Protein AF-A0AAW3J8B7-F1 (afdb_monomer)

Mean predicted aligned error: 14.19 Å

Structure (mmCIF, N/CA/C/O backbone):
data_AF-A0AAW3J8B7-F1
#
_entry.id   AF-A0AAW3J8B7-F1
#
loop_
_atom_site.group_PDB
_atom_site.id
_atom_site.type_symbol
_atom_site.label_atom_id
_atom_site.label_alt_id
_atom_site.label_comp_id
_atom_site.label_asym_id
_atom_site.label_entity_id
_atom_site.label_seq_id
_atom_site.pdbx_PDB_ins_code
_atom_site.Cartn_x
_atom_site.Cartn_y
_atom_site.Cartn_z
_atom_site.occupancy
_atom_site.B_iso_or_equiv
_atom_site.auth_seq_id
_atom_site.auth_comp_id
_atom_site.auth_asym_id
_atom_site.auth_atom_id
_atom_site.pdbx_PDB_model_num
ATOM 1 N N . MET A 1 1 ? -34.084 34.577 1.680 1.00 42.47 1 MET A N 1
ATOM 2 C CA . MET A 1 1 ? -33.403 33.695 0.707 1.00 42.47 1 MET A CA 1
ATOM 3 C C . MET A 1 1 ? -31.912 34.021 0.733 1.00 42.47 1 MET A C 1
ATOM 5 O O . MET A 1 1 ? -31.561 35.133 0.368 1.00 42.47 1 MET A O 1
ATOM 9 N N . LYS A 1 2 ? -31.057 33.139 1.269 1.00 46.91 2 LYS A N 1
ATOM 10 C CA . LYS A 1 2 ? -29.599 33.359 1.391 1.00 46.91 2 LYS A CA 1
ATOM 11 C C . LYS A 1 2 ? -28.824 32.075 1.066 1.00 46.91 2 LYS A C 1
ATOM 13 O O . LYS A 1 2 ? -28.242 31.476 1.954 1.00 46.91 2 LYS A O 1
ATOM 18 N N . ASN A 1 3 ? -28.805 31.672 -0.198 1.00 53.56 3 ASN A N 1
ATOM 19 C CA . ASN A 1 3 ? -27.977 30.566 -0.689 1.00 53.56 3 ASN A CA 1
ATOM 20 C C . ASN A 1 3 ? -27.364 31.086 -2.003 1.00 53.56 3 ASN A C 1
ATOM 22 O O . ASN A 1 3 ? -28.107 31.611 -2.820 1.00 53.56 3 ASN A O 1
ATOM 26 N N . VAL A 1 4 ? -26.076 31.043 -2.324 1.00 55.88 4 VAL A N 1
ATOM 27 C CA . VAL A 1 4 ? -24.891 30.394 -1.763 1.00 55.88 4 VAL A CA 1
ATOM 28 C C . VAL A 1 4 ? -23.713 31.175 -2.354 1.00 55.88 4 VAL A C 1
ATOM 30 O O . VAL A 1 4 ? -23.619 31.349 -3.567 1.00 55.88 4 VAL A O 1
ATOM 33 N N . ILE A 1 5 ? -22.849 31.706 -1.497 1.00 60.22 5 ILE A N 1
ATOM 34 C CA . ILE A 1 5 ? -21.670 32.480 -1.884 1.00 60.22 5 ILE A CA 1
ATOM 35 C C . ILE A 1 5 ? -20.470 31.525 -1.881 1.00 60.22 5 ILE A C 1
ATOM 37 O O . ILE A 1 5 ? -20.128 30.981 -0.839 1.00 60.22 5 ILE A O 1
ATOM 41 N N . LYS A 1 6 ? -19.828 31.408 -3.052 1.00 51.59 6 LYS A N 1
ATOM 42 C CA . LYS A 1 6 ? -18.401 31.101 -3.279 1.00 51.59 6 LYS A CA 1
ATOM 43 C C . LYS A 1 6 ? -17.891 29.723 -2.829 1.00 51.59 6 LYS A C 1
ATOM 45 O O . LYS A 1 6 ? -17.337 29.574 -1.748 1.00 51.59 6 LYS A O 1
ATOM 50 N N . ILE A 1 7 ? -17.893 28.768 -3.762 1.00 57.28 7 ILE A N 1
ATOM 51 C CA . ILE A 1 7 ? -16.937 27.648 -3.752 1.00 57.28 7 ILE A CA 1
ATOM 52 C C . ILE A 1 7 ? -15.613 28.202 -4.292 1.00 57.28 7 ILE A C 1
ATOM 54 O O . ILE A 1 7 ? -15.317 28.147 -5.481 1.00 57.28 7 ILE A O 1
ATOM 58 N N . SER A 1 8 ? -14.879 28.867 -3.408 1.00 52.78 8 SER A N 1
ATOM 59 C CA . SER A 1 8 ? -13.566 29.446 -3.653 1.00 52.78 8 SER A CA 1
ATOM 60 C C . SER A 1 8 ? -12.588 28.741 -2.722 1.00 52.78 8 SER A C 1
ATOM 62 O O . SER A 1 8 ? -12.731 28.854 -1.510 1.00 52.78 8 SER A O 1
ATOM 64 N N . ILE A 1 9 ? -11.578 28.097 -3.314 1.00 54.69 9 ILE A N 1
ATOM 65 C CA . ILE A 1 9 ? -10.332 27.631 -2.682 1.00 54.69 9 ILE A CA 1
ATOM 66 C C . ILE A 1 9 ? -10.457 26.321 -1.885 1.00 54.69 9 ILE A C 1
ATOM 68 O O . ILE A 1 9 ? -10.588 26.318 -0.669 1.00 54.69 9 ILE A O 1
ATOM 72 N N . LEU A 1 10 ? -10.311 25.189 -2.575 1.00 47.00 10 LEU A N 1
ATOM 73 C CA . LEU A 1 10 ? -9.899 23.914 -1.962 1.00 47.00 10 LEU A CA 1
ATOM 74 C C . LEU A 1 10 ? -8.935 23.131 -2.874 1.00 47.00 10 LEU A C 1
ATOM 76 O O . LEU A 1 10 ? -8.824 21.916 -2.789 1.00 47.00 10 LEU A O 1
ATOM 80 N N . SER A 1 11 ? -8.215 23.832 -3.758 1.00 49.75 11 SER A N 1
ATOM 81 C CA . SER A 1 11 ? -7.197 23.235 -4.644 1.00 49.75 11 SER A CA 1
ATOM 82 C C . SER A 1 11 ? -5.761 23.582 -4.243 1.00 49.75 11 SER A C 1
ATOM 84 O O . SER A 1 11 ? -4.839 23.380 -5.023 1.00 49.75 11 SER A O 1
ATOM 86 N N . ALA A 1 12 ? -5.552 24.098 -3.033 1.00 55.09 12 ALA A N 1
ATOM 87 C CA . ALA A 1 12 ? -4.242 24.504 -2.544 1.00 55.09 12 ALA A CA 1
ATOM 88 C C . ALA A 1 12 ? -3.949 23.847 -1.192 1.00 5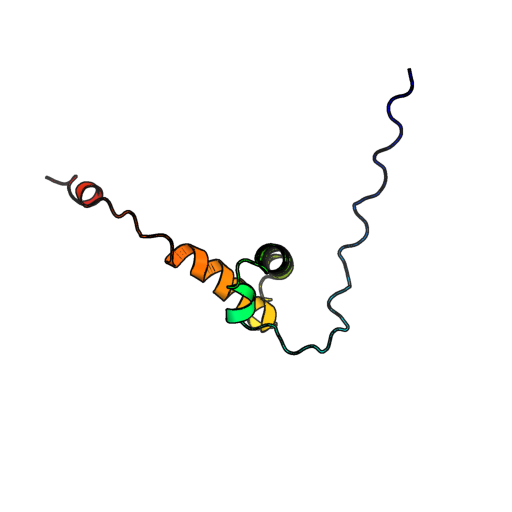5.09 12 ALA A C 1
ATOM 90 O O . ALA A 1 12 ? -4.125 24.508 -0.180 1.00 55.09 12 ALA A O 1
ATOM 91 N N . LEU A 1 13 ? -3.564 22.560 -1.185 1.00 50.50 13 LEU A N 1
ATOM 92 C CA . LEU A 1 13 ? -2.619 21.961 -0.218 1.00 50.50 13 LEU A CA 1
ATOM 93 C C . LEU A 1 13 ? -2.427 20.443 -0.453 1.00 50.50 13 LEU A C 1
ATOM 95 O O . LEU A 1 13 ? -2.738 19.631 0.405 1.00 50.50 13 LEU A O 1
ATOM 99 N N . VAL A 1 14 ? -1.914 20.004 -1.607 1.00 53.66 14 VAL A N 1
ATOM 100 C CA . VAL A 1 14 ? -1.365 18.627 -1.701 1.00 53.66 14 VAL A CA 1
ATOM 101 C C . VAL A 1 14 ? -0.075 18.621 -2.516 1.00 53.66 14 VAL A C 1
ATOM 103 O O . VAL A 1 14 ? 0.108 17.849 -3.452 1.00 53.66 14 VAL A O 1
ATOM 106 N N . ALA A 1 15 ? 0.821 19.544 -2.187 1.00 49.66 15 ALA A N 1
ATOM 107 C CA . ALA A 1 15 ? 2.197 19.522 -2.651 1.00 49.66 15 ALA A CA 1
ATOM 108 C C . ALA A 1 15 ? 3.085 19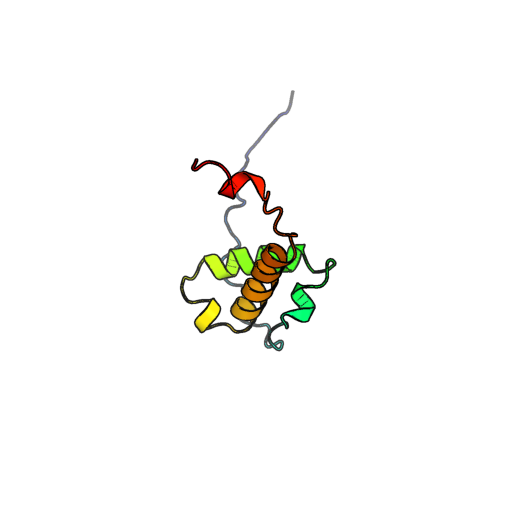.867 -1.454 1.00 49.66 15 ALA A C 1
ATOM 110 O O . ALA A 1 15 ? 3.154 21.025 -1.054 1.00 49.66 15 ALA A O 1
ATOM 111 N N . GLY A 1 16 ? 3.721 18.850 -0.866 1.00 48.50 16 GLY A N 1
ATOM 112 C CA . GLY A 1 16 ? 4.860 19.058 0.031 1.00 48.50 16 GLY A CA 1
ATOM 113 C C . GLY A 1 16 ? 4.691 18.676 1.503 1.00 48.50 16 GLY A C 1
ATOM 114 O O . GLY A 1 16 ? 5.110 19.455 2.350 1.00 48.50 16 GLY A O 1
ATOM 115 N N . ILE A 1 17 ? 4.155 17.491 1.833 1.00 51.59 17 ILE A N 1
ATOM 116 C CA . ILE A 1 17 ? 4.332 16.920 3.191 1.00 51.59 17 ILE A CA 1
ATOM 117 C C . ILE A 1 17 ? 5.145 15.616 3.254 1.00 51.59 17 ILE A C 1
ATOM 119 O O . ILE A 1 17 ? 5.468 15.169 4.349 1.00 51.59 17 ILE A O 1
ATOM 123 N N . PHE A 1 18 ? 5.615 15.057 2.135 1.00 55.28 18 PHE A N 1
ATOM 124 C CA . PHE A 1 18 ? 6.489 13.866 2.149 1.00 55.28 18 PHE A CA 1
ATOM 125 C C . PHE A 1 18 ? 7.969 14.203 2.340 1.00 55.28 18 PHE A C 1
ATOM 127 O O . PHE A 1 18 ? 8.837 13.622 1.698 1.00 55.28 18 PHE A O 1
ATOM 134 N N . SER A 1 19 ? 8.284 15.194 3.176 1.00 47.88 19 SER A N 1
ATOM 135 C CA . SER A 1 19 ? 9.671 15.645 3.353 1.00 47.88 19 SER A CA 1
ATOM 136 C C . SER A 1 19 ? 10.177 15.682 4.791 1.00 47.88 19 SER A C 1
ATOM 138 O O . SER A 1 19 ? 11.253 16.235 4.985 1.00 47.88 19 SER A O 1
ATOM 140 N N . ALA A 1 20 ? 9.495 15.109 5.798 1.00 45.56 20 ALA A N 1
ATOM 141 C CA . ALA A 1 20 ? 10.0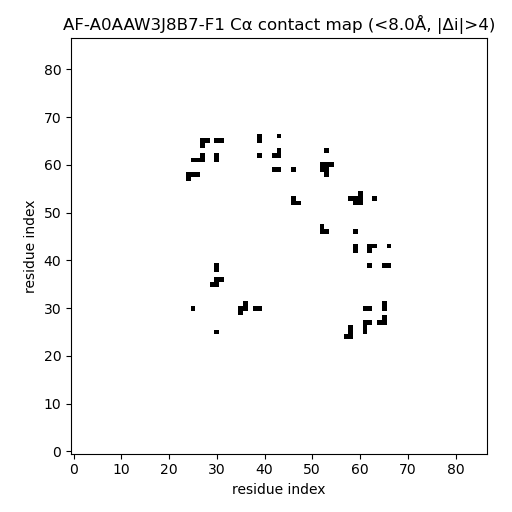88 15.071 7.149 1.00 45.56 20 ALA A CA 1
ATOM 142 C C . ALA A 1 20 ? 9.458 14.119 8.191 1.00 45.56 20 ALA A C 1
ATOM 144 O O . ALA A 1 20 ? 9.439 14.462 9.370 1.00 45.56 20 ALA A O 1
ATOM 145 N N . CYS A 1 21 ? 8.997 12.918 7.836 1.00 44.62 21 CYS A N 1
ATOM 146 C CA . CYS A 1 21 ? 8.855 11.863 8.848 1.00 44.62 21 CYS A CA 1
ATOM 147 C C . CYS A 1 21 ? 9.828 10.742 8.497 1.00 44.62 21 CYS A C 1
ATOM 149 O O . CYS A 1 21 ? 9.518 9.869 7.697 1.00 44.62 21 CYS A O 1
ATOM 151 N N . SER A 1 22 ? 11.029 10.804 9.081 1.00 46.69 22 SER A N 1
ATOM 152 C CA . SER A 1 22 ? 12.012 9.711 9.127 1.00 46.69 22 SER A CA 1
ATOM 153 C C . SER A 1 22 ? 11.484 8.566 10.006 1.00 46.69 22 SER A C 1
ATOM 155 O O . SER A 1 22 ? 12.108 8.171 10.989 1.00 46.69 22 SER A O 1
ATOM 157 N N . SER A 1 23 ? 10.279 8.098 9.708 1.00 63.19 23 SER A N 1
ATOM 158 C CA . SER A 1 23 ? 9.710 6.879 10.252 1.00 63.19 23 SER A CA 1
ATOM 159 C C . SER A 1 23 ? 10.104 5.758 9.305 1.00 63.19 23 SER A C 1
ATOM 161 O O . SER A 1 23 ? 10.116 5.956 8.091 1.00 63.19 23 SER A O 1
ATOM 163 N N . GLU A 1 24 ? 10.472 4.603 9.852 1.00 77.94 24 GLU A N 1
ATOM 164 C CA . GLU A 1 24 ? 10.713 3.419 9.031 1.00 77.94 24 GLU A CA 1
ATOM 165 C C . GLU A 1 24 ? 9.522 3.190 8.086 1.00 77.94 24 GLU A C 1
ATOM 167 O O . GLU A 1 24 ? 8.370 3.407 8.491 1.00 77.94 24 GLU A O 1
ATOM 172 N N . PRO A 1 25 ? 9.782 2.784 6.830 1.00 84.56 25 PRO A N 1
ATOM 173 C CA . PRO A 1 25 ? 8.724 2.554 5.863 1.00 84.56 25 PRO A CA 1
ATOM 174 C C . PRO A 1 25 ? 7.734 1.539 6.429 1.00 84.56 25 PRO A C 1
ATOM 176 O O . PRO A 1 25 ? 8.107 0.466 6.914 1.00 84.56 25 PRO A O 1
ATOM 179 N N . LYS A 1 26 ? 6.445 1.877 6.374 1.00 90.44 26 LYS A N 1
ATOM 180 C CA . LYS A 1 26 ? 5.389 0.995 6.869 1.00 90.44 26 LYS A CA 1
ATOM 181 C C . LYS A 1 26 ? 5.396 -0.312 6.076 1.00 90.44 26 LYS A C 1
ATOM 183 O O . LYS A 1 26 ? 5.543 -0.318 4.851 1.00 90.44 26 LYS A O 1
ATOM 188 N N . SER A 1 27 ? 5.254 -1.430 6.783 1.00 92.94 27 SER A N 1
ATOM 189 C CA . SER A 1 27 ? 5.319 -2.763 6.186 1.00 92.94 27 SER A CA 1
ATOM 190 C C . SER A 1 27 ? 4.064 -3.104 5.381 1.00 92.94 27 SER A C 1
ATOM 192 O O . SER A 1 27 ? 3.001 -2.496 5.522 1.00 92.94 27 SER A O 1
ATOM 194 N N . VAL A 1 28 ? 4.158 -4.150 4.560 1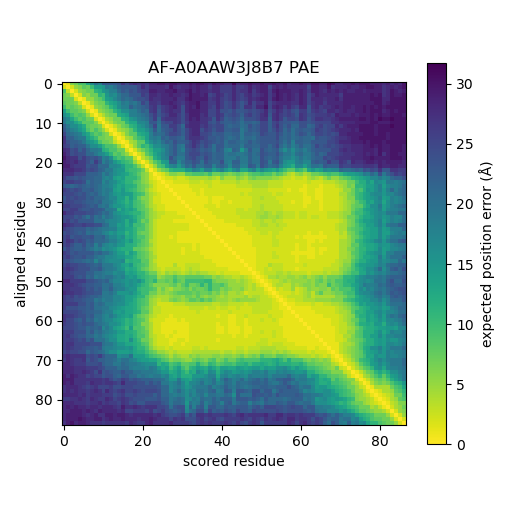.00 93.50 28 VAL A N 1
ATOM 195 C CA . VAL A 1 28 ? 2.999 -4.703 3.844 1.00 93.50 28 VAL A CA 1
ATOM 196 C C . VAL A 1 28 ? 1.921 -5.166 4.832 1.00 93.50 28 VAL A C 1
ATOM 198 O O . VAL A 1 28 ? 0.731 -4.972 4.597 1.00 93.50 28 VAL A O 1
ATOM 201 N N . GLU A 1 29 ? 2.327 -5.787 5.939 1.00 92.75 29 GLU A N 1
ATOM 202 C CA . GLU A 1 29 ? 1.440 -6.315 6.979 1.00 92.75 29 GLU A CA 1
ATOM 203 C C . GLU A 1 29 ? 0.654 -5.204 7.673 1.00 92.75 29 GLU A C 1
ATOM 205 O O . GLU A 1 29 ? -0.529 -5.396 7.946 1.00 92.75 29 GLU A O 1
ATOM 210 N N . TYR A 1 30 ? 1.265 -4.032 7.871 1.00 93.06 30 TYR A N 1
ATOM 211 C CA . TYR A 1 30 ? 0.559 -2.852 8.361 1.00 93.06 30 TYR A CA 1
ATOM 212 C C . TYR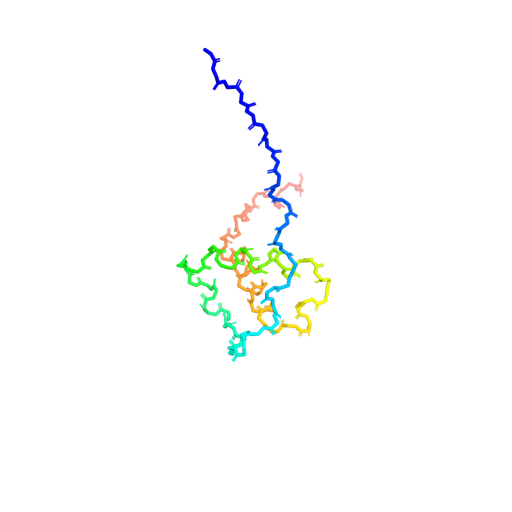 A 1 30 ? -0.587 -2.470 7.416 1.00 93.06 30 TYR A C 1
ATOM 214 O O . TYR A 1 30 ? -1.737 -2.376 7.836 1.00 93.06 30 TYR A O 1
ATOM 222 N N . TYR A 1 31 ? -0.306 -2.330 6.121 1.00 92.31 31 TYR A N 1
ATOM 223 C CA . TYR A 1 31 ? -1.309 -1.935 5.127 1.00 92.31 31 TYR A CA 1
ATOM 224 C C . TYR A 1 31 ? -2.371 -3.009 4.828 1.00 92.31 31 TYR A C 1
ATOM 226 O O . TYR A 1 31 ? -3.431 -2.705 4.273 1.00 92.31 31 TYR A O 1
ATOM 234 N N . LYS A 1 32 ? -2.112 -4.272 5.183 1.00 90.69 32 LYS A N 1
ATOM 235 C CA . LYS A 1 32 ? -3.098 -5.359 5.089 1.00 90.69 32 LYS A CA 1
ATOM 236 C C . LYS A 1 32 ? -4.159 -5.303 6.191 1.00 90.69 32 LYS A C 1
ATOM 238 O O . LYS A 1 32 ? -5.225 -5.889 5.995 1.00 90.69 32 LYS A O 1
ATOM 243 N N . ASP A 1 33 ? -3.898 -4.642 7.321 1.00 91.69 33 ASP A N 1
ATOM 244 C CA . ASP A 1 33 ? -4.886 -4.513 8.395 1.00 91.69 33 ASP A CA 1
ATOM 245 C C . ASP A 1 33 ? -6.094 -3.687 7.899 1.00 91.69 33 ASP A C 1
ATOM 247 O O . ASP A 1 33 ? -5.912 -2.576 7.389 1.00 91.69 33 ASP A O 1
ATOM 251 N N . PRO A 1 34 ? -7.339 -4.183 8.043 1.00 90.44 34 PRO A N 1
ATOM 252 C CA . PRO A 1 34 ? -8.543 -3.441 7.673 1.00 90.44 34 PRO A CA 1
ATOM 253 C C . PRO A 1 34 ? -8.646 -2.047 8.302 1.00 90.44 34 PRO A C 1
ATOM 255 O O . PRO A 1 34 ? -9.241 -1.156 7.697 1.00 90.44 34 PRO A O 1
ATOM 258 N N . LYS A 1 35 ? -8.062 -1.839 9.489 1.00 93.56 35 LYS A N 1
ATOM 259 C CA . LYS A 1 35 ? -8.035 -0.539 10.179 1.00 93.56 35 LYS A CA 1
ATOM 260 C C . LYS A 1 35 ? -7.229 0.516 9.423 1.00 93.56 35 LYS A C 1
ATOM 262 O O . LYS A 1 35 ? -7.499 1.699 9.579 1.00 93.56 35 LYS A O 1
ATOM 267 N N . ASN A 1 36 ? -6.294 0.083 8.580 1.00 91.94 36 ASN A N 1
ATOM 268 C CA . ASN A 1 36 ? -5.391 0.945 7.819 1.00 91.94 36 ASN A CA 1
ATOM 269 C C . ASN A 1 36 ? -5.816 1.053 6.340 1.00 91.94 36 ASN A C 1
ATOM 271 O O . ASN A 1 36 ? -5.034 1.464 5.485 1.00 91.94 36 ASN A O 1
ATOM 275 N N . ALA A 1 37 ? -7.049 0.650 6.004 1.00 90.69 37 ALA A N 1
ATOM 276 C CA . ALA A 1 37 ? -7.518 0.592 4.621 1.00 90.69 37 ALA A CA 1
ATOM 277 C C . ALA A 1 37 ? -7.643 1.971 3.950 1.00 90.69 37 ALA A C 1
ATOM 279 O O . ALA A 1 37 ? -7.390 2.065 2.750 1.00 90.69 37 ALA A O 1
ATOM 280 N N . GLU A 1 38 ? -8.027 3.001 4.707 1.00 90.94 38 GLU A N 1
ATOM 281 C CA . GLU A 1 38 ? -8.104 4.389 4.232 1.00 90.94 38 GLU A CA 1
ATOM 282 C C . GLU A 1 38 ? -6.703 4.938 3.949 1.00 90.94 38 GLU A C 1
ATOM 284 O O . GLU A 1 38 ? -6.432 5.401 2.845 1.00 90.94 38 GLU A O 1
ATOM 289 N N . GLU A 1 39 ? -5.777 4.738 4.887 1.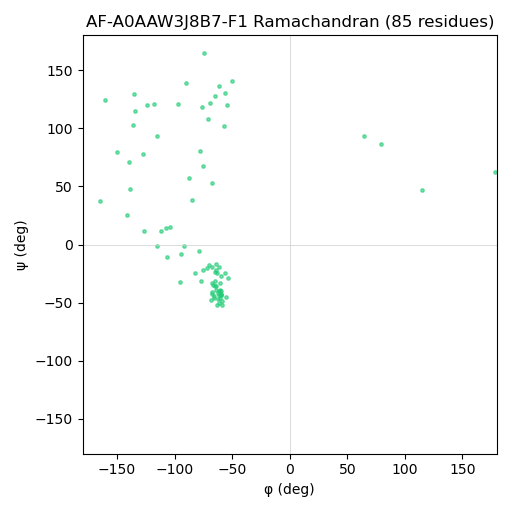00 91.94 39 GLU A N 1
ATOM 290 C CA . GLU A 1 39 ? -4.387 5.167 4.739 1.00 91.94 39 GLU A CA 1
ATOM 291 C C . GLU A 1 39 ? -3.688 4.489 3.548 1.00 91.94 39 GLU A C 1
ATOM 293 O O . GLU A 1 39 ? -2.974 5.134 2.783 1.00 91.94 39 GLU A O 1
ATOM 298 N N . LEU A 1 40 ? -3.947 3.193 3.331 1.00 91.50 40 LEU A N 1
ATOM 299 C CA . LEU A 1 40 ? -3.466 2.479 2.148 1.00 91.50 40 LEU A CA 1
ATOM 300 C C . LEU A 1 40 ? -3.985 3.119 0.848 1.00 91.50 40 LEU A C 1
ATOM 302 O O . LEU A 1 40 ? -3.228 3.243 -0.112 1.00 91.50 40 LEU A O 1
ATOM 306 N N . ALA A 1 41 ? -5.263 3.503 0.791 1.00 90.56 41 ALA A N 1
ATOM 307 C CA . ALA A 1 41 ? -5.841 4.104 -0.410 1.00 90.56 41 ALA A CA 1
ATOM 308 C C . ALA A 1 41 ? -5.215 5.474 -0.709 1.00 90.56 41 ALA A C 1
ATOM 310 O O . ALA A 1 41 ? -4.833 5.736 -1.850 1.00 90.56 41 ALA A O 1
ATOM 311 N N . GLU A 1 42 ? -5.047 6.315 0.313 1.00 92.12 42 GLU A N 1
ATOM 312 C CA . GLU A 1 42 ? -4.396 7.621 0.176 1.00 92.12 42 GLU A CA 1
ATOM 313 C C . GLU A 1 42 ? -2.938 7.487 -0.274 1.00 92.12 42 GLU A C 1
ATOM 315 O O . GLU A 1 42 ? -2.525 8.148 -1.231 1.00 92.12 42 GLU A O 1
ATOM 320 N N . LYS A 1 43 ? -2.180 6.580 0.357 1.00 88.94 43 LYS A N 1
ATOM 321 C CA . LYS A 1 43 ? -0.780 6.311 0.008 1.00 88.94 43 LYS A CA 1
ATOM 322 C C . LYS A 1 43 ? -0.648 5.796 -1.424 1.00 88.94 43 LYS A C 1
ATOM 324 O O . LYS A 1 43 ? 0.210 6.252 -2.168 1.00 88.94 43 LYS A O 1
ATOM 329 N N . VAL A 1 44 ? -1.515 4.884 -1.860 1.00 90.69 44 VAL A N 1
ATOM 330 C CA . VAL A 1 44 ? -1.517 4.388 -3.246 1.00 90.69 44 VAL A CA 1
ATOM 331 C C . VAL A 1 44 ? -1.773 5.519 -4.248 1.00 90.69 44 VAL A C 1
ATOM 333 O O . VAL A 1 44 ? -1.066 5.616 -5.254 1.00 90.69 44 VAL A O 1
ATOM 336 N N . GLU A 1 45 ? -2.761 6.379 -3.996 1.00 90.94 45 GLU A N 1
ATOM 337 C CA . GLU A 1 45 ? -3.077 7.512 -4.879 1.00 90.94 45 GLU A CA 1
ATOM 338 C C . GLU A 1 45 ? -1.941 8.537 -4.936 1.00 90.94 45 GLU A C 1
ATOM 340 O O . GLU A 1 45 ? -1.649 9.106 -5.990 1.00 90.94 45 GLU A O 1
ATOM 345 N N . GLU A 1 46 ? -1.252 8.743 -3.820 1.00 88.25 46 GLU A N 1
ATOM 346 C CA . GLU A 1 46 ? -0.033 9.535 -3.760 1.00 88.25 46 GLU A CA 1
ATOM 347 C C . GLU A 1 46 ? 1.090 8.902 -4.597 1.00 88.25 46 GLU A C 1
ATOM 349 O O . GLU A 1 46 ? 1.631 9.553 -5.497 1.00 88.25 46 GLU A O 1
ATOM 354 N N . CYS A 1 47 ? 1.383 7.618 -4.381 1.00 89.50 47 CYS A N 1
ATOM 355 C CA . CYS A 1 47 ? 2.435 6.894 -5.087 1.00 89.50 47 CYS A CA 1
ATOM 356 C C . CYS A 1 47 ? 2.197 6.848 -6.606 1.00 89.50 47 CYS A C 1
ATOM 358 O O . CYS A 1 47 ? 3.160 6.910 -7.372 1.00 89.50 47 CYS A O 1
ATOM 360 N N . LYS A 1 48 ? 0.936 6.802 -7.067 1.00 87.88 48 LYS A N 1
ATOM 361 C CA . LYS A 1 48 ? 0.565 6.831 -8.498 1.00 87.88 48 LYS A CA 1
ATOM 362 C C . LYS A 1 48 ? 0.940 8.134 -9.205 1.00 87.88 48 LYS A C 1
ATOM 364 O O . LYS A 1 48 ? 1.099 8.128 -10.426 1.00 87.88 48 LYS A O 1
ATOM 369 N N . LYS A 1 49 ? 1.122 9.242 -8.477 1.00 88.19 49 LYS A N 1
ATOM 370 C CA . LYS A 1 49 ? 1.526 10.530 -9.072 1.00 88.19 49 LYS A CA 1
ATOM 371 C C . LYS A 1 49 ? 2.950 10.499 -9.633 1.00 88.19 49 LYS A C 1
ATOM 373 O O . LYS A 1 49 ? 3.281 11.330 -10.475 1.00 88.19 49 LYS A O 1
ATOM 378 N N . ASN A 1 50 ? 3.782 9.547 -9.205 1.00 84.25 50 ASN A N 1
ATOM 379 C CA . ASN A 1 50 ? 5.138 9.364 -9.713 1.00 84.25 50 ASN A CA 1
ATOM 380 C C . ASN A 1 50 ? 5.325 7.930 -10.246 1.00 84.25 50 ASN A C 1
ATOM 382 O O . ASN A 1 50 ? 5.206 6.938 -9.533 1.00 84.25 50 ASN A O 1
ATOM 386 N N . ALA A 1 51 ? 5.646 7.820 -11.538 1.00 78.25 51 ALA A N 1
ATOM 387 C CA . ALA A 1 51 ? 5.745 6.542 -12.246 1.00 78.25 51 ALA A CA 1
ATOM 388 C C . ALA A 1 51 ? 6.820 5.591 -11.680 1.00 78.25 51 ALA A C 1
ATOM 390 O O . ALA A 1 51 ? 6.772 4.389 -11.937 1.00 78.25 51 ALA A O 1
ATOM 391 N N . ASN A 1 52 ? 7.786 6.110 -10.916 1.00 80.62 52 ASN A N 1
ATOM 392 C CA . ASN A 1 52 ? 8.870 5.329 -10.320 1.00 80.62 52 ASN A CA 1
ATOM 393 C C . ASN A 1 52 ? 8.781 5.230 -8.789 1.00 80.62 52 ASN A C 1
ATOM 395 O O . ASN A 1 52 ? 9.734 4.754 -8.173 1.00 80.62 52 ASN A O 1
ATOM 399 N N . SER A 1 53 ? 7.667 5.629 -8.166 1.00 80.19 53 SER A N 1
ATOM 400 C CA . SER A 1 53 ? 7.523 5.597 -6.702 1.00 80.19 53 SER A CA 1
ATOM 401 C C . SER A 1 53 ? 7.787 4.208 -6.127 1.00 80.19 53 SER A C 1
ATOM 403 O O . SER A 1 53 ? 8.598 4.068 -5.233 1.00 80.19 53 SER A O 1
ATOM 405 N N . ALA A 1 54 ? 7.237 3.146 -6.721 1.00 75.81 54 ALA A N 1
ATOM 406 C CA . ALA A 1 54 ? 7.466 1.772 -6.254 1.00 75.81 54 ALA A CA 1
ATOM 407 C C . ALA A 1 54 ? 8.930 1.288 -6.355 1.00 75.81 54 ALA A C 1
ATOM 409 O O . ALA A 1 54 ? 9.273 0.258 -5.784 1.00 75.81 54 ALA A O 1
ATOM 410 N N . LYS A 1 55 ? 9.777 1.975 -7.134 1.00 77.50 55 LYS A N 1
ATOM 411 C CA . LYS A 1 55 ? 11.205 1.646 -7.282 1.00 77.50 55 LYS A CA 1
ATOM 412 C C . LYS A 1 55 ? 12.090 2.461 -6.345 1.00 77.50 55 LYS A C 1
ATOM 414 O O . LYS A 1 55 ? 13.143 1.977 -5.949 1.00 77.50 55 LYS A O 1
ATOM 419 N N . ASN A 1 56 ? 11.679 3.691 -6.051 1.00 81.50 56 ASN A N 1
ATOM 420 C CA . ASN A 1 56 ? 12.482 4.668 -5.317 1.00 81.50 56 ASN A CA 1
ATOM 421 C C . ASN A 1 56 ? 11.994 4.875 -3.874 1.00 81.50 56 ASN A C 1
ATOM 423 O O . ASN A 1 56 ? 12.688 5.523 -3.098 1.00 81.50 56 ASN A O 1
ATOM 427 N N . ASP A 1 57 ? 10.819 4.346 -3.535 1.00 86.00 57 ASP A N 1
ATOM 428 C CA . ASP A 1 57 ? 10.161 4.474 -2.240 1.00 86.00 57 ASP A CA 1
ATOM 429 C C . ASP A 1 57 ? 9.645 3.095 -1.788 1.00 86.00 57 ASP A C 1
ATOM 431 O O . AS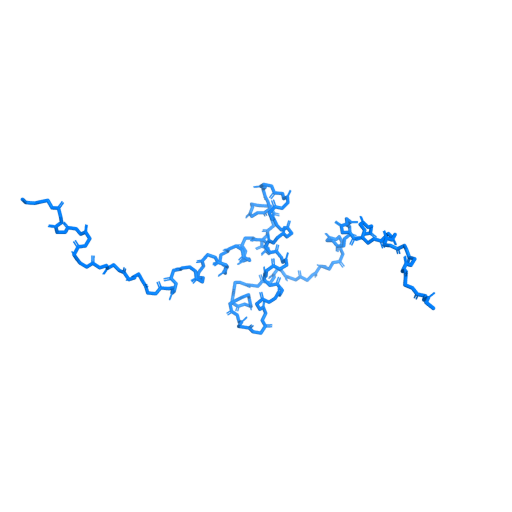P A 1 57 ? 8.778 2.473 -2.416 1.00 86.00 57 ASP A O 1
ATOM 435 N N . GLU A 1 58 ? 10.227 2.597 -0.696 1.00 89.25 58 GLU A N 1
ATOM 436 C CA . GLU A 1 58 ? 9.900 1.296 -0.109 1.00 89.25 58 GLU A CA 1
ATOM 437 C C . GLU A 1 58 ? 8.481 1.260 0.474 1.00 89.25 58 GLU A C 1
ATOM 439 O O . GLU A 1 58 ? 7.794 0.240 0.383 1.00 89.25 58 GLU A O 1
ATOM 444 N N . GLU A 1 59 ? 7.995 2.378 1.013 1.00 89.06 59 GLU A N 1
ATOM 445 C CA . GLU A 1 59 ? 6.633 2.480 1.524 1.00 89.06 59 GLU A CA 1
ATOM 446 C C . GLU A 1 59 ? 5.619 2.396 0.375 1.00 89.06 59 GLU A C 1
ATOM 448 O O . GLU A 1 59 ? 4.630 1.666 0.477 1.00 89.06 59 GLU A O 1
ATOM 453 N N . CYS A 1 60 ? 5.905 3.037 -0.763 1.00 90.62 60 CYS A N 1
ATOM 454 C CA . CYS A 1 60 ? 5.110 2.869 -1.978 1.00 90.62 60 CYS A CA 1
ATOM 455 C C . CYS A 1 60 ? 5.135 1.429 -2.497 1.00 90.62 60 CYS A C 1
ATOM 457 O O . CYS A 1 60 ? 4.092 0.896 -2.887 1.00 90.62 60 CYS A O 1
ATOM 459 N N . ALA A 1 61 ? 6.296 0.767 -2.486 1.00 91.50 61 ALA A N 1
ATOM 460 C CA . ALA A 1 61 ? 6.389 -0.644 -2.855 1.00 91.50 61 ALA A CA 1
ATOM 461 C C . ALA A 1 61 ? 5.510 -1.527 -1.946 1.00 91.50 61 ALA A C 1
ATOM 463 O O . ALA A 1 61 ? 4.780 -2.400 -2.433 1.00 91.50 61 ALA A O 1
ATOM 464 N N . ASN A 1 62 ? 5.524 -1.262 -0.638 1.00 93.06 62 ASN A N 1
ATOM 465 C CA . ASN A 1 62 ? 4.729 -1.990 0.347 1.00 93.06 62 ASN A CA 1
ATOM 466 C C . ASN A 1 62 ? 3.225 -1.734 0.191 1.00 93.06 62 ASN A C 1
ATOM 468 O O . ASN A 1 62 ? 2.440 -2.689 0.214 1.00 93.06 62 ASN A O 1
ATOM 472 N N . ALA A 1 63 ? 2.827 -0.481 -0.039 1.00 92.50 63 ALA A N 1
ATOM 473 C CA . ALA A 1 63 ? 1.443 -0.090 -0.282 1.00 92.50 63 ALA A CA 1
ATOM 474 C C . ALA A 1 63 ? 0.879 -0.772 -1.542 1.00 92.50 63 ALA A C 1
ATOM 476 O O . ALA A 1 63 ? -0.142 -1.460 -1.469 1.00 92.50 63 ALA A O 1
ATOM 477 N N . PHE A 1 64 ? 1.582 -0.705 -2.680 1.00 91.56 64 PHE A N 1
ATOM 478 C CA . PHE A 1 64 ? 1.141 -1.385 -3.906 1.00 91.56 64 PHE A CA 1
ATOM 479 C C . PHE A 1 64 ? 1.043 -2.902 -3.731 1.00 91.56 64 PHE A C 1
ATOM 481 O O . PHE A 1 64 ? 0.101 -3.529 -4.218 1.00 91.56 64 PHE A O 1
ATOM 488 N N . LYS A 1 65 ? 1.985 -3.514 -3.005 1.00 92.31 65 LYS A N 1
ATOM 489 C CA . LYS A 1 65 ? 1.944 -4.953 -2.717 1.00 92.31 65 LYS A CA 1
ATOM 490 C C . LYS A 1 65 ? 0.734 -5.325 -1.854 1.00 92.31 65 LYS A C 1
ATOM 492 O O . LYS A 1 65 ? 0.101 -6.354 -2.106 1.00 92.31 65 LYS A O 1
ATOM 497 N N . ALA A 1 66 ? 0.382 -4.492 -0.876 1.00 92.25 66 ALA A N 1
ATOM 498 C CA . ALA A 1 66 ? -0.816 -4.674 -0.065 1.00 92.25 66 ALA A CA 1
ATOM 499 C C . ALA A 1 66 ? -2.100 -4.511 -0.899 1.00 92.25 66 ALA A C 1
ATOM 501 O O . ALA A 1 66 ? -2.967 -5.386 -0.842 1.00 92.25 66 ALA A O 1
ATOM 502 N N . GLU A 1 67 ? -2.202 -3.471 -1.734 1.00 91.69 67 GLU A N 1
ATOM 503 C CA . GLU A 1 67 ? -3.335 -3.253 -2.648 1.00 91.69 67 GLU A CA 1
ATOM 504 C C . GLU A 1 67 ? -3.515 -4.428 -3.620 1.00 91.69 67 GLU A C 1
ATOM 506 O O . GLU A 1 67 ? -4.609 -4.987 -3.734 1.00 91.69 67 GLU A O 1
ATOM 511 N N . TYR A 1 68 ? -2.430 -4.870 -4.260 1.00 87.44 68 TYR A N 1
ATOM 512 C CA . TYR A 1 68 ? -2.451 -6.001 -5.184 1.00 87.44 68 TYR A CA 1
ATOM 513 C C . TYR A 1 68 ? -2.930 -7.272 -4.481 1.00 87.44 68 TYR A C 1
ATOM 515 O O . TYR A 1 68 ? -3.814 -7.957 -4.991 1.00 87.44 68 TYR A O 1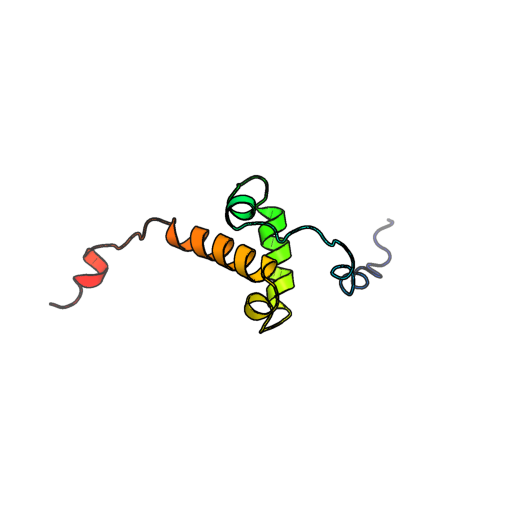
ATOM 523 N N . SER A 1 69 ? -2.452 -7.545 -3.262 1.00 85.06 69 SER A N 1
ATOM 524 C CA . SER A 1 69 ? -2.860 -8.729 -2.493 1.00 85.06 69 SER A CA 1
ATOM 525 C C . SER A 1 69 ? -4.368 -8.799 -2.197 1.00 85.06 69 SER A C 1
ATOM 527 O O . SER A 1 69 ? -4.923 -9.898 -2.125 1.00 85.06 69 SER A O 1
ATOM 529 N N . LYS A 1 70 ? -5.071 -7.655 -2.122 1.00 78.38 70 LYS A N 1
ATOM 530 C CA . LYS A 1 70 ? -6.544 -7.620 -2.002 1.00 78.38 70 LYS A CA 1
ATOM 531 C C . LYS A 1 70 ? -7.236 -8.195 -3.239 1.00 78.38 70 LYS A C 1
ATOM 533 O O . LYS A 1 70 ? -8.308 -8.787 -3.124 1.00 78.38 70 LYS A O 1
ATOM 538 N N . SER A 1 71 ? -6.622 -8.051 -4.411 1.00 68.38 71 SER A N 1
ATOM 539 C CA . SER A 1 71 ? -7.163 -8.555 -5.676 1.00 68.38 71 SER A CA 1
ATOM 540 C C . SER A 1 71 ? -6.979 -10.068 -5.838 1.00 68.38 71 SER A C 1
ATOM 542 O O . SER A 1 71 ? -7.852 -10.710 -6.411 1.00 68.38 71 SER A O 1
ATOM 544 N N . PHE A 1 72 ? -5.913 -10.658 -5.279 1.00 64.81 72 PHE A N 1
ATOM 545 C CA . PHE A 1 72 ? -5.661 -12.116 -5.334 1.00 64.81 72 PHE A CA 1
ATOM 546 C C . PHE A 1 72 ? -6.429 -12.911 -4.284 1.00 64.81 72 PHE A C 1
ATOM 548 O O . PHE A 1 72 ? -6.708 -14.087 -4.493 1.00 64.81 72 PHE A O 1
ATOM 555 N N . ASN A 1 73 ? -6.802 -12.274 -3.174 1.00 60.44 73 ASN A N 1
ATOM 556 C CA . ASN A 1 73 ? -7.671 -12.887 -2.172 1.00 60.44 73 ASN A CA 1
ATOM 557 C C . ASN A 1 73 ? -9.153 -12.881 -2.567 1.00 60.44 73 ASN A C 1
ATOM 559 O O . ASN A 1 73 ? -9.970 -13.477 -1.863 1.00 60.44 73 ASN A O 1
ATOM 563 N N . LYS A 1 74 ? -9.534 -12.250 -3.688 1.00 61.00 74 LYS A N 1
ATOM 564 C CA . LYS A 1 74 ? -10.849 -12.530 -4.265 1.00 61.00 74 LYS A CA 1
ATOM 565 C C . LYS A 1 74 ? -10.804 -13.959 -4.802 1.00 61.00 74 LYS A C 1
ATOM 567 O O . LYS A 1 74 ? -9.967 -14.226 -5.664 1.00 61.00 74 LYS A O 1
ATOM 572 N N . PRO A 1 75 ? -11.679 -14.872 -4.339 1.00 56.91 75 PRO A N 1
ATOM 573 C CA . PRO A 1 75 ? -11.768 -16.185 -4.950 1.00 56.91 75 PRO A CA 1
ATOM 574 C C . PRO A 1 75 ? -12.008 -15.967 -6.440 1.00 56.91 75 PRO A C 1
ATOM 576 O O . PRO A 1 75 ? -12.978 -15.303 -6.822 1.00 56.91 75 PRO A O 1
ATOM 579 N N . LEU A 1 76 ? -11.095 -16.471 -7.272 1.00 58.41 76 LEU A N 1
ATOM 580 C CA . LEU A 1 76 ? -11.306 -16.531 -8.707 1.00 58.41 76 LEU A CA 1
ATOM 581 C C . LEU A 1 76 ? -12.590 -17.336 -8.903 1.00 58.41 76 LEU A C 1
ATOM 583 O O . LEU A 1 76 ? -12.598 -18.558 -8.758 1.00 58.41 76 LEU A O 1
ATOM 587 N N . ARG A 1 77 ? -13.700 -16.649 -9.183 1.00 59.75 77 ARG A N 1
ATOM 588 C CA . ARG A 1 77 ? -14.937 -17.289 -9.630 1.00 59.75 77 ARG A CA 1
ATOM 589 C C . ARG A 1 77 ? -14.715 -17.687 -11.082 1.00 59.75 77 ARG A C 1
ATOM 591 O O . ARG A 1 77 ? -15.264 -17.077 -11.987 1.00 59.75 77 ARG A O 1
ATOM 598 N N . VAL A 1 78 ? -13.823 -18.650 -11.292 1.00 65.50 78 VAL A N 1
ATOM 599 C CA . VAL A 1 78 ? -13.662 -19.296 -12.585 1.00 65.50 78 VAL A CA 1
ATOM 600 C C . VAL A 1 78 ? -14.900 -20.154 -12.756 1.00 65.50 78 VAL A C 1
ATOM 602 O O . VAL A 1 78 ? -15.058 -21.132 -12.027 1.00 65.50 78 VAL A O 1
ATOM 605 N N . ASN A 1 79 ? -15.809 -19.764 -13.648 1.00 69.25 79 ASN A N 1
ATOM 606 C CA . ASN A 1 79 ? -16.896 -20.652 -14.012 1.00 69.25 79 ASN A CA 1
ATOM 607 C C . ASN A 1 79 ? -16.314 -21.716 -14.961 1.00 69.25 79 ASN A C 1
ATOM 609 O O . ASN A 1 79 ? -15.809 -21.357 -16.026 1.00 69.25 79 ASN A O 1
ATOM 613 N N . PRO A 1 80 ? -16.335 -23.015 -14.611 1.00 67.19 80 PRO A N 1
ATOM 614 C CA . PRO A 1 80 ? -15.832 -24.069 -15.492 1.00 67.19 80 PRO A CA 1
ATOM 615 C C . PRO A 1 80 ? -16.508 -24.076 -16.873 1.00 67.19 80 PRO A C 1
ATOM 617 O O . PRO A 1 80 ? -15.910 -24.534 -17.848 1.00 67.19 80 PRO A O 1
ATOM 620 N N . ASP A 1 81 ? -17.726 -23.536 -16.968 1.00 70.62 81 ASP A N 1
ATOM 621 C CA . ASP A 1 81 ? -18.474 -23.413 -18.218 1.00 70.62 81 ASP A CA 1
ATOM 622 C C . ASP A 1 81 ? -17.911 -22.344 -19.175 1.00 70.62 81 ASP A C 1
ATOM 624 O O . ASP A 1 81 ? -18.112 -22.459 -20.387 1.00 70.62 81 ASP A O 1
ATOM 628 N N . ASP A 1 82 ? -17.119 -21.376 -18.687 1.00 68.75 82 ASP A N 1
ATOM 629 C CA . ASP A 1 82 ? -16.476 -20.346 -19.526 1.00 68.75 82 ASP A CA 1
ATOM 630 C C . ASP A 1 82 ? -15.471 -20.958 -20.524 1.00 68.75 82 ASP A C 1
ATOM 632 O O . ASP A 1 82 ? -15.219 -20.406 -21.595 1.00 68.75 82 ASP A O 1
ATOM 636 N N . PHE A 1 83 ? -14.930 -22.142 -20.215 1.00 72.12 83 PHE A N 1
ATOM 637 C CA . PHE A 1 83 ? -14.013 -22.885 -21.089 1.00 72.12 83 PHE A CA 1
ATOM 638 C C . PHE A 1 83 ? -14.716 -23.930 -21.963 1.00 72.12 83 PHE A C 1
ATOM 640 O O . PHE A 1 83 ? -14.088 -24.521 -22.843 1.00 72.12 83 PHE A O 1
ATOM 647 N N . ARG A 1 84 ? -16.013 -24.176 -21.738 1.00 70.69 84 ARG A N 1
ATOM 648 C CA . ARG A 1 84 ? -16.778 -25.247 -22.397 1.00 70.69 84 ARG A CA 1
ATOM 649 C C . ARG A 1 84 ? -17.484 -24.796 -23.685 1.00 70.69 84 ARG A C 1
ATOM 651 O O . ARG A 1 84 ? -18.057 -25.630 -24.378 1.00 70.69 84 ARG A O 1
ATOM 658 N N . SER A 1 85 ? -17.380 -23.528 -24.086 1.00 63.41 85 SER A N 1
ATOM 659 C CA . SER A 1 85 ? -17.919 -23.040 -25.370 1.00 63.41 85 SER A CA 1
ATOM 660 C C . SER A 1 85 ? -16.933 -23.185 -26.535 1.00 63.41 85 SER A C 1
ATOM 662 O O . SER A 1 85 ? -16.588 -22.209 -27.193 1.00 63.41 85 SER A O 1
ATOM 664 N N . LYS 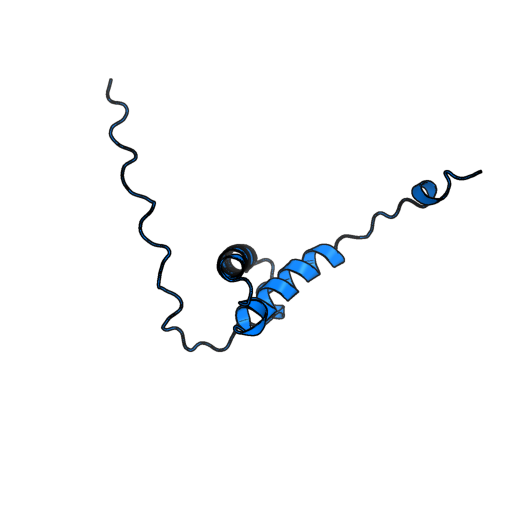A 1 86 ? -16.462 -24.408 -26.799 1.00 59.66 86 LYS A N 1
ATOM 665 C CA . LYS A 1 86 ? -15.882 -24.803 -28.097 1.00 59.66 86 LYS A CA 1
ATOM 666 C C . LYS A 1 86 ? -16.134 -26.292 -28.326 1.00 59.66 86 LYS A C 1
ATOM 668 O O . LYS A 1 86 ? -15.248 -27.115 -28.097 1.00 59.66 86 LYS A O 1
ATOM 673 N N . LYS A 1 87 ? -17.341 -26.649 -28.754 1.00 52.44 87 LYS A N 1
ATOM 674 C CA . LYS A 1 87 ? -17.586 -27.933 -29.408 1.00 52.44 87 LYS A CA 1
ATOM 675 C C . LYS A 1 87 ? -18.685 -27.800 -30.443 1.00 52.44 87 LYS A C 1
ATOM 677 O O . LYS A 1 87 ? -19.637 -27.044 -30.158 1.00 52.44 87 LYS A O 1
#

Organism: NCBI:txid35818

InterPro domains:
  IPR047937 EexN-like lipoprotein [NF033894] (6-69)

Sequence (87 aa):
MKNVIKISILSALVAGIFSACSSEPKSVEYYKDPKNAEELAEKVEECKKNANSAKNDEECANAFKAEYSKSFNKPLRVNPDDFRSKK

Radius of gyration: 20.32 Å; Cα contacts (8 Å, |Δi|>4): 42; chains: 1; bounding box: 46×62×40 Å

Secondary structure (DSSP, 8-state):
----------SS--SS-TTS--PPPPPHHHHHSGGGHHHHHHHHHHHHTSTTHHHH-HHHHHHHHHHHHHHHTS-----GGGG----

Foldseek 3Di:
DDDDDDPPDDPPDDPDDPPDDPDPQDALVNCLPPVCVVVLVVLQVVCVVDPCCLPVPVNNVSSVVNVVVVVVPPPPPPDPVVVVPDD

pLDDT: mean 73.91, std 17.07, range [42.47, 93.56]

Solvent-accessible surface area (backbone atoms only — not comparable to full-atom values): 5744 Å² total; per-residue (Å²): 140,92,84,83,86,74,99,69,86,90,88,83,84,90,81,86,77,94,79,78,74,96,61,78,65,59,50,38,70,57,41,59,36,78,92,32,46,65,59,35,51,54,49,42,60,57,35,66,77,39,96,55,27,60,79,79,30,68,37,39,34,21,34,50,54,28,58,52,51,60,63,68,69,47,79,79,81,72,59,77,66,78,75,62,83,78,126